Protein AF-A0A3D3BIX0-F1 (afdb_monomer)

Structure (mmCIF, N/CA/C/O backbone):
data_AF-A0A3D3BIX0-F1
#
_entry.id   AF-A0A3D3BIX0-F1
#
loop_
_atom_site.group_PDB
_atom_site.id
_atom_site.type_symbol
_atom_site.label_atom_id
_atom_site.label_alt_id
_atom_site.label_comp_id
_atom_site.label_asym_id
_atom_site.label_entity_id
_atom_site.label_seq_id
_atom_site.pdbx_PDB_ins_code
_atom_site.Cartn_x
_atom_site.Cartn_y
_atom_site.Cartn_z
_atom_site.occupancy
_atom_site.B_iso_or_equiv
_atom_site.auth_seq_id
_atom_site.auth_comp_id
_atom_site.auth_asym_id
_atom_site.auth_atom_id
_atom_site.pdbx_PDB_model_num
ATOM 1 N N . MET A 1 1 ? -3.255 -17.507 -21.873 1.00 41.38 1 MET A N 1
ATOM 2 C CA . MET A 1 1 ? -2.792 -16.387 -21.026 1.00 41.38 1 MET A CA 1
ATOM 3 C C . MET A 1 1 ? -2.673 -16.926 -19.617 1.00 41.38 1 MET A C 1
ATOM 5 O O . MET A 1 1 ? -3.693 -17.277 -19.045 1.00 41.38 1 MET A O 1
ATOM 9 N N . VAL A 1 2 ? -1.454 -17.117 -19.117 1.00 49.09 2 VAL A N 1
ATOM 10 C CA . VAL A 1 2 ? -1.229 -17.596 -17.747 1.00 49.09 2 VAL A CA 1
ATOM 11 C C . VAL A 1 2 ? -1.306 -16.366 -16.846 1.00 49.09 2 VAL A C 1
ATOM 13 O O . VAL A 1 2 ? -0.427 -15.509 -16.917 1.00 49.09 2 VAL A O 1
ATOM 16 N N . SER A 1 3 ? -2.389 -16.222 -16.081 1.00 54.62 3 SER A N 1
ATOM 17 C CA . SER A 1 3 ? -2.413 -15.243 -14.991 1.00 54.62 3 SER A CA 1
ATOM 18 C C . SER A 1 3 ? -1.396 -15.691 -13.935 1.00 54.62 3 SER A C 1
ATOM 20 O O . SER A 1 3 ? -1.363 -16.879 -13.623 1.00 54.62 3 SER A O 1
ATOM 22 N N . PRO A 1 4 ? -0.556 -14.793 -13.398 1.00 61.28 4 PRO A N 1
ATOM 23 C CA . PRO A 1 4 ? 0.345 -15.119 -12.298 1.00 61.28 4 PRO A CA 1
ATOM 24 C C . PRO A 1 4 ? -0.447 -15.688 -11.117 1.00 61.28 4 PRO A C 1
ATOM 26 O O . PRO A 1 4 ? -1.453 -15.098 -10.720 1.00 61.28 4 PRO A O 1
ATOM 29 N N . ASP A 1 5 ? -0.003 -16.826 -10.583 1.00 69.62 5 ASP A N 1
ATOM 30 C CA . ASP A 1 5 ? -0.718 -17.539 -9.527 1.00 69.62 5 ASP A CA 1
ATOM 31 C C . ASP A 1 5 ? -0.659 -16.749 -8.207 1.00 69.62 5 ASP A C 1
ATOM 33 O O . ASP A 1 5 ? 0.439 -16.527 -7.678 1.00 69.62 5 ASP A O 1
ATOM 37 N N . PRO A 1 6 ? -1.800 -16.315 -7.637 1.00 65.81 6 PRO A N 1
ATOM 38 C CA . PRO A 1 6 ? -1.822 -15.614 -6.355 1.00 65.81 6 PRO A CA 1
ATOM 39 C C . PRO A 1 6 ? -1.312 -16.490 -5.204 1.00 65.81 6 PRO A C 1
ATOM 41 O O . PRO A 1 6 ? -0.842 -15.964 -4.195 1.00 65.81 6 PRO A O 1
ATOM 44 N N . GLU A 1 7 ? -1.348 -17.817 -5.373 1.00 66.75 7 GLU A N 1
ATOM 45 C CA . GLU A 1 7 ? -0.810 -18.809 -4.434 1.00 66.75 7 GLU A CA 1
ATOM 46 C C . GLU A 1 7 ? 0.710 -18.701 -4.237 1.00 66.75 7 GLU A C 1
ATOM 48 O O . GLU A 1 7 ? 1.238 -19.154 -3.222 1.00 66.75 7 GLU A O 1
ATOM 53 N N . LEU A 1 8 ? 1.426 -18.037 -5.153 1.00 73.50 8 LEU A N 1
ATOM 54 C CA . LEU A 1 8 ? 2.856 -17.754 -5.006 1.00 73.50 8 LEU A CA 1
ATOM 55 C C . LEU A 1 8 ? 3.144 -16.629 -3.998 1.00 73.50 8 LEU A C 1
ATOM 57 O O . LEU A 1 8 ? 4.303 -16.393 -3.642 1.00 73.50 8 LEU A O 1
ATOM 61 N N . LEU A 1 9 ? 2.119 -15.917 -3.512 1.00 78.69 9 LEU A N 1
ATOM 62 C CA . LEU A 1 9 ? 2.301 -14.953 -2.436 1.00 78.69 9 LEU A CA 1
ATOM 63 C C . LEU A 1 9 ? 2.579 -15.656 -1.111 1.00 78.69 9 LEU A C 1
ATOM 65 O O . LEU A 1 9 ? 1.845 -16.528 -0.654 1.00 78.69 9 LEU A O 1
ATOM 69 N N . THR A 1 10 ? 3.601 -15.174 -0.407 1.00 85.94 10 THR A N 1
ATOM 70 C CA . THR A 1 10 ? 3.827 -15.608 0.973 1.00 85.94 10 THR A CA 1
ATOM 71 C C . THR A 1 10 ? 2.629 -15.254 1.857 1.00 85.94 10 THR A C 1
ATOM 73 O O . THR A 1 10 ? 2.006 -14.199 1.706 1.00 85.94 10 THR A O 1
ATOM 76 N N . LEU A 1 11 ? 2.376 -16.068 2.884 1.00 85.88 11 LEU A N 1
ATOM 77 C CA . LEU A 1 11 ? 1.332 -15.799 3.877 1.00 85.88 11 LEU A CA 1
ATOM 78 C C . LEU A 1 11 ? 1.472 -14.408 4.529 1.00 85.88 11 LEU A C 1
ATOM 80 O O . LEU A 1 11 ? 0.476 -13.782 4.886 1.00 85.88 11 LEU A O 1
ATOM 84 N N . ARG A 1 12 ? 2.703 -13.890 4.666 1.00 85.50 12 ARG A N 1
ATOM 85 C CA . ARG A 1 12 ? 2.952 -12.523 5.158 1.00 85.50 12 ARG A CA 1
ATOM 86 C C . ARG A 1 12 ? 2.435 -11.458 4.192 1.00 85.50 12 ARG A C 1
ATOM 88 O O . ARG A 1 12 ? 1.860 -10.479 4.656 1.00 85.50 12 ARG A O 1
ATOM 95 N N . ALA A 1 13 ? 2.621 -11.645 2.886 1.00 87.81 13 ALA A N 1
ATOM 96 C CA . ALA A 1 13 ? 2.120 -10.722 1.871 1.00 87.81 13 ALA A CA 1
ATOM 97 C C . ALA A 1 13 ? 0.587 -10.720 1.832 1.00 87.81 13 ALA A C 1
ATOM 99 O O . ALA A 1 13 ? -0.018 -9.652 1.853 1.00 87.81 13 ALA A O 1
ATOM 100 N N . ILE A 1 14 ? -0.036 -11.901 1.894 1.00 88.38 14 ILE A N 1
ATOM 101 C CA . ILE A 1 14 ? -1.500 -12.031 1.963 1.00 88.38 14 ILE A CA 1
ATOM 102 C C . ILE A 1 14 ? -2.039 -11.325 3.214 1.00 88.38 14 ILE A C 1
ATOM 104 O O . ILE A 1 14 ? -2.953 -10.512 3.128 1.00 88.38 14 ILE A O 1
ATOM 108 N N . ARG A 1 15 ? -1.430 -11.549 4.387 1.00 88.44 15 ARG A N 1
ATOM 109 C CA . ARG A 1 15 ? -1.818 -10.852 5.629 1.00 88.44 15 ARG A CA 1
ATOM 110 C C . ARG A 1 15 ? -1.649 -9.337 5.546 1.00 88.44 15 ARG A C 1
ATOM 112 O O . ARG A 1 15 ? -2.468 -8.620 6.110 1.00 88.44 15 ARG A O 1
ATOM 119 N N . ALA A 1 16 ? -0.610 -8.854 4.868 1.00 89.88 16 ALA A N 1
ATOM 120 C CA . ALA A 1 16 ? -0.415 -7.425 4.657 1.00 89.88 16 ALA A CA 1
ATOM 121 C C . ALA A 1 16 ? -1.519 -6.838 3.765 1.00 89.88 16 ALA A C 1
ATOM 123 O O . ALA A 1 16 ? -2.093 -5.816 4.127 1.00 89.88 16 ALA A O 1
ATOM 124 N N . LEU A 1 17 ? -1.864 -7.508 2.658 1.00 90.31 17 LEU A N 1
ATOM 125 C CA . LEU A 1 17 ? -2.961 -7.110 1.764 1.00 90.31 17 LEU A CA 1
ATOM 126 C C . LEU A 1 17 ? -4.305 -7.070 2.492 1.00 90.31 17 LEU A C 1
ATOM 128 O O . LEU A 1 17 ? -5.020 -6.073 2.431 1.00 90.31 17 LEU A O 1
ATOM 132 N N . MET A 1 18 ? -4.603 -8.108 3.270 1.00 90.62 18 MET A N 1
ATOM 133 C CA . MET A 1 18 ? -5.805 -8.170 4.098 1.00 90.62 18 MET A CA 1
ATOM 134 C C . MET A 1 18 ? -5.810 -7.167 5.257 1.00 90.62 18 MET A C 1
ATOM 136 O O . MET A 1 18 ? -6.798 -7.104 5.974 1.00 90.62 18 MET A O 1
ATOM 140 N N . ALA A 1 19 ? -4.738 -6.424 5.525 1.00 90.88 19 ALA A N 1
ATOM 141 C CA . ALA A 1 19 ? -4.682 -5.414 6.586 1.00 90.88 19 ALA A CA 1
ATOM 142 C C . ALA A 1 19 ? -4.424 -4.000 6.045 1.00 90.88 19 ALA A C 1
ATOM 144 O O . ALA A 1 19 ? -4.224 -3.080 6.842 1.00 90.88 19 ALA A O 1
ATOM 145 N N . ALA A 1 20 ? -4.387 -3.850 4.720 1.00 93.19 20 ALA A N 1
ATOM 146 C CA . ALA A 1 20 ? -4.135 -2.594 4.044 1.00 93.19 20 ALA A CA 1
ATOM 147 C C . ALA A 1 20 ? -5.404 -1.743 3.988 1.00 93.19 20 ALA A C 1
ATOM 149 O O . ALA A 1 20 ? -6.478 -2.242 3.653 1.00 93.19 20 ALA A O 1
ATOM 150 N N . ASP A 1 21 ? -5.240 -0.451 4.249 1.00 93.50 21 ASP A N 1
ATOM 151 C CA . ASP A 1 21 ? -6.252 0.558 3.949 1.00 93.50 21 ASP A CA 1
ATOM 152 C C . ASP A 1 21 ? -6.119 1.017 2.491 1.00 93.50 21 ASP A C 1
ATOM 154 O O . ASP A 1 21 ? -7.106 1.383 1.860 1.00 93.50 21 ASP A O 1
ATOM 158 N N . VAL A 1 22 ? -4.891 0.991 1.950 1.00 93.94 22 VAL A N 1
ATOM 159 C CA . VAL A 1 22 ? -4.588 1.364 0.562 1.00 93.94 22 VAL A CA 1
ATOM 160 C C . VAL A 1 22 ? -3.630 0.363 -0.079 1.00 93.94 22 VAL A C 1
ATOM 162 O O . VAL A 1 22 ? -2.574 0.043 0.479 1.00 93.94 22 VAL A O 1
ATOM 165 N N . ILE A 1 23 ? -3.970 -0.084 -1.285 1.00 93.19 23 ILE A N 1
ATOM 166 C CA . ILE A 1 23 ? -3.150 -0.940 -2.139 1.00 93.19 23 ILE A CA 1
ATOM 167 C C . ILE A 1 23 ? -2.668 -0.105 -3.326 1.00 93.19 23 ILE A C 1
ATOM 169 O O . ILE A 1 23 ? -3.444 0.245 -4.216 1.00 93.19 23 ILE A O 1
ATOM 173 N N . LEU A 1 24 ? -1.371 0.207 -3.348 1.00 93.31 24 LEU A N 1
ATOM 174 C CA . LEU A 1 24 ? -0.710 0.775 -4.520 1.00 93.31 24 LEU A CA 1
ATOM 175 C C . LEU A 1 24 ? -0.187 -0.336 -5.427 1.00 93.31 24 LEU A C 1
ATOM 177 O O . LEU A 1 24 ? 0.448 -1.275 -4.950 1.00 93.31 24 LEU A O 1
ATOM 181 N N . PHE A 1 25 ? -0.384 -0.202 -6.736 1.00 91.31 25 PHE A N 1
ATOM 182 C CA . PHE A 1 25 ? 0.066 -1.199 -7.708 1.00 91.31 25 PHE A CA 1
ATOM 183 C C . PHE A 1 25 ? 0.454 -0.576 -9.053 1.00 91.31 25 PHE A C 1
ATOM 185 O 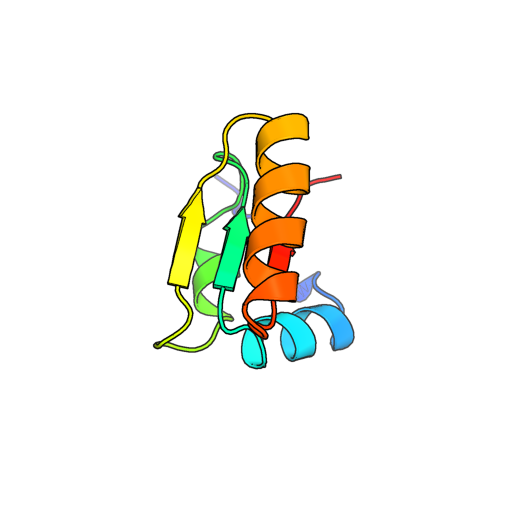O . PHE A 1 25 ? 0.001 0.509 -9.422 1.00 91.31 25 PHE A O 1
ATOM 192 N N . CYS A 1 26 ? 1.302 -1.281 -9.799 1.00 86.44 26 CYS A N 1
ATOM 193 C CA . CYS A 1 26 ? 1.650 -0.936 -11.176 1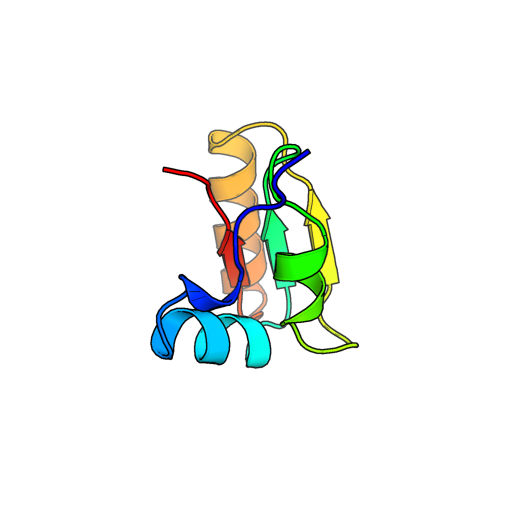.00 86.44 26 CYS A CA 1
ATOM 194 C C . CYS A 1 26 ? 0.652 -1.551 -12.169 1.00 86.44 26 CYS A C 1
ATOM 196 O O . CYS A 1 26 ? 0.046 -2.584 -11.897 1.00 86.44 26 CYS A O 1
ATOM 198 N N . ARG A 1 27 ? 0.541 -0.971 -13.372 1.00 83.69 27 ARG A N 1
ATOM 199 C CA . ARG A 1 27 ? -0.391 -1.422 -14.433 1.00 83.69 27 ARG A CA 1
ATOM 200 C C . ARG A 1 27 ? -0.236 -2.883 -14.881 1.00 83.69 27 ARG A C 1
ATOM 202 O O . ARG A 1 27 ? -1.116 -3.401 -15.552 1.00 83.69 27 ARG A O 1
ATOM 209 N N . ASN A 1 28 ? 0.876 -3.528 -14.550 1.00 83.44 28 ASN A N 1
ATOM 210 C CA . ASN A 1 28 ? 1.158 -4.920 -14.888 1.00 83.44 28 ASN A CA 1
ATOM 211 C C . ASN A 1 28 ? 0.736 -5.922 -13.801 1.00 83.44 28 ASN A C 1
ATOM 213 O O . ASN A 1 28 ? 0.950 -7.118 -13.982 1.00 83.44 28 ASN A O 1
ATOM 217 N N . ILE A 1 29 ? 0.161 -5.462 -12.686 1.00 85.25 29 ILE A N 1
ATOM 218 C CA . ILE A 1 29 ? -0.348 -6.345 -11.637 1.00 85.25 29 ILE A CA 1
ATOM 219 C C . ILE A 1 29 ? -1.738 -6.865 -12.035 1.00 85.25 29 ILE A C 1
ATOM 221 O O . ILE A 1 29 ? -2.632 -6.057 -12.291 1.00 85.25 29 ILE A O 1
ATOM 225 N N . PRO A 1 30 ? -1.946 -8.193 -12.076 1.00 85.25 30 PRO A N 1
ATOM 226 C CA . PRO A 1 30 ? -3.259 -8.768 -12.338 1.00 85.25 30 PRO A CA 1
ATOM 227 C C . PRO A 1 30 ? -4.253 -8.446 -11.224 1.00 85.25 30 PRO A C 1
ATOM 229 O O . PRO A 1 30 ? -3.915 -8.468 -10.040 1.00 85.25 30 PRO A O 1
ATOM 232 N N . GLU A 1 31 ? -5.513 -8.258 -11.603 1.00 83.12 31 GLU A N 1
ATOM 233 C CA . GLU A 1 31 ? -6.602 -7.931 -10.678 1.00 83.12 31 GLU A CA 1
ATOM 234 C C . GLU A 1 31 ? -6.817 -9.001 -9.593 1.00 83.12 31 GLU A C 1
ATOM 236 O O . GLU A 1 31 ? -7.163 -8.669 -8.464 1.00 83.12 31 GLU A O 1
ATOM 241 N N . ALA A 1 32 ? -6.501 -10.270 -9.879 1.00 84.62 32 ALA A N 1
ATOM 242 C CA . ALA A 1 32 ? -6.580 -11.369 -8.911 1.00 84.62 32 ALA A CA 1
ATOM 243 C C . ALA A 1 32 ? -5.735 -11.140 -7.637 1.00 84.62 32 ALA A C 1
ATOM 245 O O . ALA A 1 32 ? -6.058 -11.657 -6.570 1.00 84.62 32 ALA A O 1
ATOM 246 N N . PHE A 1 33 ? -4.665 -10.341 -7.715 1.00 85.25 33 PHE A N 1
ATOM 247 C CA . PHE A 1 33 ? -3.884 -9.950 -6.535 1.00 85.25 33 PHE A CA 1
ATOM 248 C C . PHE A 1 33 ? -4.569 -8.837 -5.736 1.00 85.25 33 PHE A C 1
ATOM 250 O O . PHE A 1 33 ? -4.435 -8.781 -4.515 1.00 85.25 33 PHE A O 1
ATOM 257 N N . LEU A 1 34 ? -5.320 -7.965 -6.411 1.00 85.19 34 LEU A N 1
ATOM 258 C CA . LEU A 1 34 ? -6.077 -6.875 -5.794 1.00 85.19 34 LEU A CA 1
ATOM 259 C C . LEU A 1 34 ? -7.287 -7.413 -5.026 1.00 85.19 34 LEU A C 1
ATOM 261 O O . LEU A 1 34 ? -7.596 -6.918 -3.944 1.00 85.19 34 LEU A O 1
ATOM 265 N N . THR A 1 35 ? -7.907 -8.488 -5.520 1.00 85.12 35 THR A N 1
ATOM 266 C CA . THR A 1 35 ? -9.034 -9.160 -4.853 1.00 85.12 35 THR A CA 1
ATOM 267 C C . THR A 1 35 ? -8.664 -9.846 -3.534 1.00 85.12 35 THR A C 1
ATOM 269 O O . THR A 1 35 ? -9.556 -10.200 -2.771 1.00 85.12 35 THR A O 1
ATOM 272 N N . LEU A 1 36 ? -7.368 -10.026 -3.241 1.00 84.62 36 LEU A N 1
ATOM 273 C CA . LEU A 1 36 ? -6.890 -10.528 -1.942 1.00 84.62 36 LEU A CA 1
ATOM 274 C C . LEU A 1 36 ? -6.897 -9.454 -0.844 1.00 84.62 36 LEU A C 1
ATOM 276 O O . LEU A 1 36 ? -6.737 -9.767 0.338 1.00 84.62 36 LEU A O 1
ATOM 280 N N . GLY A 1 37 ? -7.024 -8.185 -1.233 1.00 84.25 37 GLY A N 1
ATOM 281 C CA . GLY A 1 37 ? -7.215 -7.078 -0.312 1.00 84.25 37 GLY A CA 1
ATOM 282 C C . GLY A 1 37 ? -8.577 -7.119 0.374 1.00 84.25 37 GLY A C 1
ATOM 283 O O . GLY A 1 37 ? -9.471 -7.882 0.009 1.00 84.25 37 GLY A O 1
ATOM 284 N N . ARG A 1 38 ? -8.765 -6.252 1.373 1.00 82.94 38 ARG A N 1
ATOM 285 C CA . ARG A 1 38 ? -10.108 -6.021 1.919 1.00 82.94 38 ARG A CA 1
ATOM 286 C C . ARG A 1 38 ? -11.009 -5.377 0.871 1.00 82.94 38 ARG A C 1
ATOM 288 O O . ARG A 1 38 ? -10.536 -4.618 0.029 1.00 82.94 38 ARG A O 1
ATOM 295 N N . ARG A 1 39 ? -12.319 -5.607 0.978 1.00 81.69 39 ARG A N 1
ATOM 296 C CA . ARG A 1 39 ? -13.318 -4.989 0.093 1.00 81.69 39 ARG A CA 1
ATOM 297 C C . ARG A 1 39 ? -13.295 -3.458 0.176 1.00 81.69 39 ARG A C 1
ATOM 299 O O . ARG A 1 39 ? -13.563 -2.795 -0.817 1.00 81.69 39 ARG A O 1
ATOM 306 N N . GLU A 1 40 ? -12.982 -2.916 1.348 1.00 85.06 40 GLU A N 1
ATOM 307 C CA . GLU A 1 40 ? -12.857 -1.480 1.605 1.00 85.06 40 GL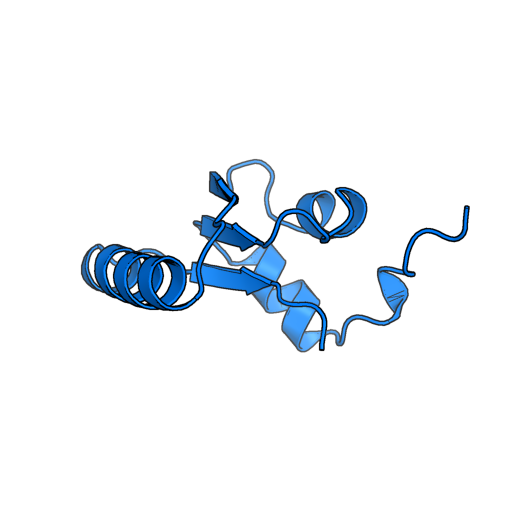U A CA 1
ATOM 308 C C . GLU A 1 40 ? -11.469 -0.889 1.307 1.00 85.06 40 GLU A C 1
ATOM 310 O O . GLU A 1 40 ? -11.290 0.318 1.459 1.00 85.06 40 GLU A O 1
ATOM 315 N N . ALA A 1 41 ? -10.485 -1.702 0.903 1.00 91.50 41 ALA A N 1
ATOM 316 C CA . ALA A 1 41 ? -9.152 -1.193 0.606 1.00 91.50 41 ALA A CA 1
ATOM 317 C C . ALA A 1 41 ? -9.184 -0.304 -0.647 1.00 91.50 41 ALA A C 1
ATOM 319 O O . ALA A 1 41 ? -9.642 -0.713 -1.715 1.00 91.50 41 ALA A O 1
ATOM 320 N N . GLU A 1 42 ? -8.657 0.910 -0.522 1.00 91.94 42 GLU A N 1
ATOM 321 C CA . GLU A 1 42 ? -8.538 1.851 -1.631 1.00 91.94 42 GLU A CA 1
ATOM 322 C C . GLU A 1 42 ? -7.462 1.357 -2.606 1.00 91.94 42 GLU A C 1
ATOM 324 O O . GLU A 1 42 ? -6.332 1.068 -2.212 1.00 91.94 42 GLU A O 1
ATOM 329 N N . GLN A 1 43 ? -7.795 1.245 -3.889 1.00 91.12 43 GLN A N 1
ATOM 330 C CA . GLN A 1 43 ? -6.876 0.755 -4.914 1.00 91.12 43 GLN A CA 1
ATOM 331 C C . GLN A 1 43 ? -6.356 1.924 -5.751 1.00 91.12 43 GLN A C 1
ATOM 333 O O . GLN A 1 43 ? -7.131 2.645 -6.375 1.00 91.12 43 GLN A O 1
ATOM 338 N N . MET A 1 44 ? -5.035 2.106 -5.782 1.00 91.31 44 MET A N 1
ATOM 339 C CA . MET A 1 44 ? -4.392 3.214 -6.488 1.00 91.31 44 MET A CA 1
ATOM 340 C C . MET A 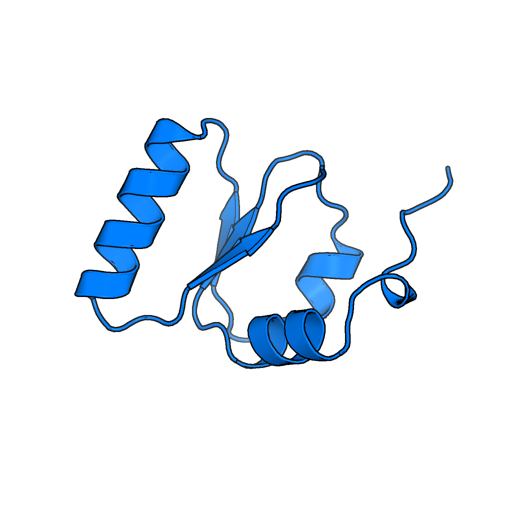1 44 ? -3.341 2.705 -7.475 1.00 91.31 44 MET A C 1
ATOM 342 O O . MET A 1 44 ? -2.274 2.220 -7.091 1.00 91.31 44 MET A O 1
ATOM 346 N N . ALA A 1 45 ? -3.621 2.873 -8.766 1.00 91.12 45 ALA A N 1
ATOM 347 C CA . ALA A 1 45 ? -2.651 2.593 -9.814 1.00 91.12 45 ALA A CA 1
ATOM 348 C C . ALA A 1 45 ? -1.608 3.718 -9.892 1.00 91.12 45 ALA A C 1
ATOM 350 O O . ALA A 1 45 ? -1.951 4.897 -9.990 1.00 91.12 45 ALA A O 1
ATOM 351 N N . VAL A 1 46 ? -0.328 3.353 -9.899 1.00 90.19 46 VAL A N 1
ATOM 352 C CA . VAL A 1 46 ? 0.792 4.284 -10.084 1.00 90.19 46 VAL A CA 1
ATOM 353 C C . VAL A 1 46 ? 1.594 3.934 -11.328 1.00 90.19 46 VAL A C 1
ATOM 355 O O . VAL A 1 46 ? 1.758 2.771 -11.696 1.00 90.19 46 VAL A O 1
ATOM 358 N N . THR A 1 47 ? 2.079 4.971 -12.006 1.00 84.88 47 THR A N 1
ATOM 359 C CA . THR A 1 47 ? 2.821 4.839 -13.267 1.00 84.88 47 THR A CA 1
ATOM 360 C C . THR A 1 47 ? 4.324 4.998 -13.096 1.00 84.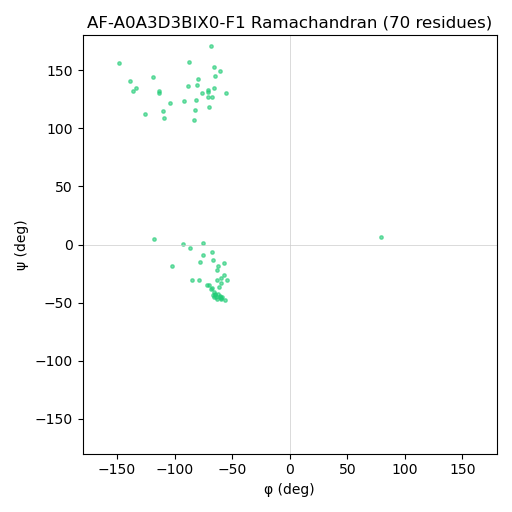88 47 THR A C 1
ATOM 362 O O . THR A 1 47 ? 5.069 4.596 -13.981 1.00 84.88 47 THR A O 1
ATOM 365 N N . ASP A 1 48 ? 4.759 5.589 -11.985 1.00 87.94 48 ASP A N 1
ATOM 366 C CA . ASP A 1 48 ? 6.142 5.977 -11.737 1.00 87.94 48 ASP A CA 1
ATOM 367 C C . ASP A 1 48 ? 6.548 5.659 -10.289 1.00 87.94 48 ASP A C 1
ATOM 369 O O . ASP A 1 48 ? 5.762 5.842 -9.353 1.00 87.94 48 ASP A O 1
ATOM 373 N N . GLN A 1 49 ? 7.782 5.180 -10.098 1.00 85.75 49 GLN A N 1
ATOM 374 C CA . GLN A 1 49 ? 8.281 4.777 -8.780 1.00 85.75 49 GLN A CA 1
ATOM 375 C C . GLN A 1 49 ? 8.517 5.957 -7.831 1.00 85.75 49 GLN A C 1
ATOM 377 O O . GLN A 1 49 ? 8.285 5.818 -6.629 1.00 85.75 49 GLN A O 1
ATOM 382 N N . ALA A 1 50 ? 8.952 7.115 -8.332 1.00 88.69 50 ALA A N 1
ATOM 383 C CA . ALA A 1 50 ? 9.135 8.304 -7.507 1.00 88.69 50 ALA A CA 1
ATOM 384 C C . ALA A 1 50 ? 7.781 8.838 -7.024 1.00 88.69 50 ALA A C 1
ATOM 386 O O . ALA A 1 50 ? 7.651 9.232 -5.862 1.00 88.69 50 ALA A O 1
ATOM 387 N N . VAL A 1 51 ? 6.755 8.785 -7.880 1.00 89.50 51 VAL A N 1
ATOM 388 C CA . VAL A 1 51 ? 5.373 9.090 -7.481 1.00 89.50 51 VAL A CA 1
ATOM 389 C C . VAL A 1 51 ? 4.887 8.086 -6.437 1.00 89.50 51 VAL A C 1
ATOM 391 O O . VAL A 1 51 ? 4.397 8.500 -5.390 1.00 89.50 51 VAL A O 1
ATOM 394 N N . ALA A 1 52 ? 5.095 6.784 -6.657 1.00 89.75 52 ALA A N 1
ATOM 395 C CA . ALA A 1 52 ? 4.714 5.745 -5.701 1.00 89.75 52 ALA A CA 1
ATOM 396 C C . ALA A 1 52 ? 5.341 5.976 -4.316 1.00 89.75 52 ALA A C 1
ATOM 398 O O . ALA A 1 52 ? 4.634 5.956 -3.310 1.00 89.75 52 ALA A O 1
ATOM 399 N N . ALA A 1 53 ? 6.645 6.262 -4.259 1.00 90.19 53 ALA A N 1
ATOM 400 C CA . ALA A 1 53 ? 7.355 6.519 -3.008 1.00 90.19 53 ALA A CA 1
ATOM 401 C C . ALA A 1 53 ? 6.781 7.727 -2.248 1.00 90.19 53 ALA A C 1
ATOM 403 O O . ALA A 1 53 ? 6.552 7.647 -1.040 1.00 90.19 53 ALA A O 1
ATOM 404 N N . ARG A 1 54 ? 6.489 8.828 -2.954 1.00 92.62 54 ARG A N 1
ATOM 405 C CA . ARG A 1 54 ? 5.876 10.026 -2.357 1.00 92.62 54 ARG A CA 1
ATOM 406 C C . ARG A 1 54 ? 4.466 9.749 -1.840 1.00 92.62 54 ARG A C 1
ATOM 408 O O . ARG A 1 54 ? 4.136 10.173 -0.735 1.00 92.62 54 ARG A O 1
ATOM 415 N N . THR A 1 55 ? 3.654 9.020 -2.602 1.00 92.69 55 THR A N 1
ATOM 416 C CA . THR A 1 55 ? 2.284 8.664 -2.209 1.00 92.69 55 THR A CA 1
ATOM 417 C C . THR A 1 55 ? 2.271 7.755 -0.985 1.00 92.69 55 THR A C 1
ATOM 419 O O . THR A 1 55 ? 1.505 7.995 -0.055 1.00 92.69 55 THR A O 1
ATOM 422 N N . VAL A 1 56 ? 3.154 6.752 -0.936 1.00 92.25 56 VAL A N 1
ATOM 423 C CA . VAL A 1 56 ? 3.297 5.869 0.233 1.00 92.25 56 VAL A CA 1
ATOM 424 C C . VAL A 1 56 ? 3.645 6.676 1.482 1.00 92.25 56 VAL A C 1
ATOM 426 O O . VAL A 1 56 ? 3.037 6.465 2.530 1.00 92.25 56 VAL A O 1
ATOM 429 N N . GLU A 1 57 ? 4.586 7.615 1.378 1.00 93.38 57 GLU A N 1
ATOM 430 C CA . GLU A 1 57 ? 4.967 8.476 2.501 1.00 93.38 57 GLU A CA 1
ATOM 431 C C . GLU A 1 57 ? 3.807 9.376 2.952 1.00 93.38 57 GLU A C 1
ATOM 433 O O . GLU A 1 57 ? 3.515 9.461 4.144 1.00 93.38 57 GLU A O 1
ATOM 438 N N . ALA A 1 58 ? 3.090 9.999 2.014 1.00 94.00 58 ALA A N 1
ATOM 439 C CA . ALA A 1 58 ? 1.940 10.845 2.328 1.00 94.00 58 ALA A CA 1
ATOM 440 C C . ALA A 1 58 ? 0.825 10.067 3.051 1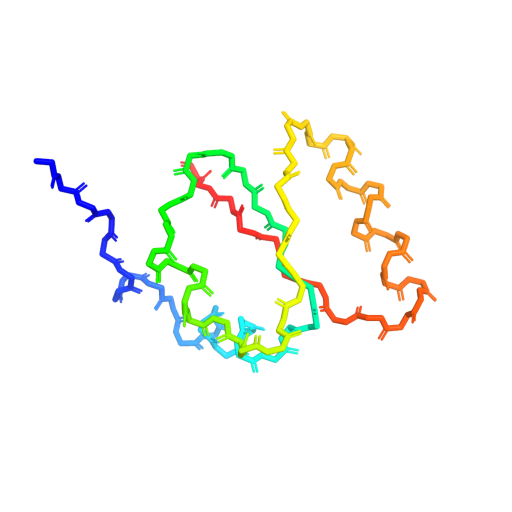.00 94.00 58 ALA A C 1
ATOM 442 O O . ALA A 1 58 ? 0.301 10.520 4.069 1.00 94.00 58 ALA A O 1
ATOM 443 N N . LEU A 1 59 ? 0.497 8.870 2.566 1.00 93.75 59 LEU A N 1
ATOM 444 C CA . LEU A 1 59 ? -0.525 8.011 3.163 1.00 93.75 59 LEU A CA 1
ATOM 445 C C . LEU A 1 59 ? -0.105 7.481 4.540 1.00 93.75 59 LEU A C 1
ATOM 447 O O . LEU A 1 59 ? -0.929 7.429 5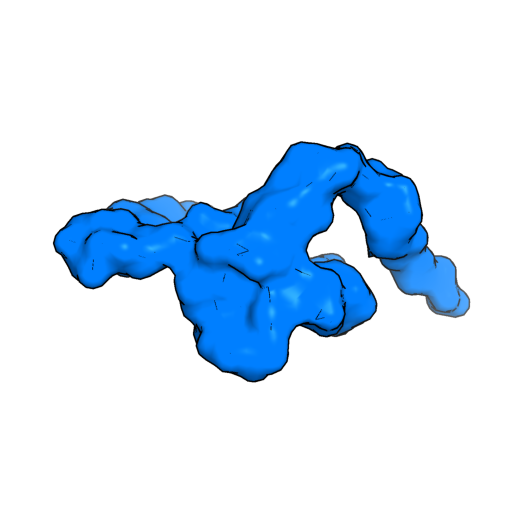.453 1.00 93.75 59 LEU A O 1
ATOM 451 N N . ARG A 1 60 ? 1.179 7.155 4.726 1.00 93.12 60 ARG A N 1
ATOM 452 C CA . ARG A 1 60 ? 1.717 6.787 6.043 1.00 93.12 60 ARG A CA 1
ATOM 453 C C . ARG A 1 60 ? 1.599 7.927 7.044 1.00 93.12 60 ARG A C 1
ATOM 455 O O . ARG A 1 60 ? 1.193 7.686 8.177 1.00 93.12 60 ARG A O 1
ATOM 462 N N . ARG A 1 61 ? 1.897 9.162 6.632 1.00 94.75 61 ARG A N 1
ATOM 463 C CA . ARG A 1 61 ? 1.707 10.352 7.480 1.00 94.75 61 ARG A CA 1
ATOM 464 C C . ARG A 1 61 ? 0.244 10.590 7.840 1.00 94.75 61 ARG A C 1
ATOM 466 O O . ARG A 1 61 ? -0.030 11.067 8.933 1.00 94.75 61 ARG A O 1
ATOM 473 N N . ALA A 1 62 ? -0.681 10.211 6.963 1.00 94.44 62 ALA A N 1
ATOM 474 C CA . ALA A 1 62 ? -2.115 10.218 7.245 1.00 94.44 62 ALA A CA 1
ATOM 475 C C . ALA A 1 62 ? -2.575 9.053 8.152 1.00 94.44 62 ALA A C 1
ATOM 477 O O . ALA A 1 62 ? -3.766 8.927 8.421 1.00 94.44 62 ALA A O 1
ATOM 478 N N . GLY A 1 63 ? -1.661 8.186 8.609 1.00 93.88 63 GLY A N 1
ATOM 479 C CA . GLY A 1 63 ? -1.963 7.046 9.477 1.00 93.88 63 GLY A CA 1
ATOM 480 C C . GLY A 1 63 ? -2.542 5.827 8.753 1.00 93.88 63 GLY A C 1
ATOM 481 O O . GLY A 1 63 ? -2.914 4.859 9.414 1.00 93.88 63 GLY A O 1
ATOM 482 N N . LYS A 1 64 ? -2.604 5.843 7.415 1.00 94.00 64 LYS A N 1
ATOM 483 C CA . LYS A 1 64 ? -3.117 4.725 6.616 1.00 94.00 64 LYS A CA 1
ATOM 484 C C . LYS A 1 64 ? -2.064 3.625 6.469 1.00 94.00 64 LYS A C 1
ATOM 486 O O . LYS A 1 64 ? -0.873 3.885 6.271 1.00 94.00 64 LYS A O 1
ATOM 491 N N . ARG A 1 65 ? -2.507 2.369 6.505 1.00 93.00 65 ARG A N 1
ATOM 492 C CA . ARG A 1 65 ? -1.692 1.188 6.203 1.00 93.00 65 ARG A CA 1
ATOM 493 C C . ARG A 1 65 ? -1.630 0.982 4.701 1.00 93.00 65 ARG A C 1
ATOM 495 O O . ARG A 1 65 ? -2.635 0.692 4.058 1.00 93.00 65 ARG A O 1
ATOM 502 N N . VAL A 1 66 ? -0.427 1.108 4.155 1.00 92.88 66 VAL A N 1
ATOM 503 C CA . VAL A 1 66 ? -0.194 1.071 2.711 1.00 92.88 66 VAL A CA 1
ATOM 504 C C . VAL A 1 66 ? 0.603 -0.165 2.333 1.00 92.88 66 VAL A C 1
ATOM 506 O O . VAL A 1 66 ? 1.669 -0.415 2.903 1.00 92.88 66 VAL A O 1
ATOM 509 N N . VAL A 1 67 ? 0.118 -0.898 1.334 1.00 92.75 67 VAL A N 1
ATOM 510 C CA . VAL A 1 67 ? 0.837 -2.004 0.694 1.00 92.75 67 VAL A CA 1
ATOM 511 C C . VAL A 1 67 ? 1.150 -1.618 -0.744 1.00 92.75 67 VAL A C 1
ATOM 513 O O . VAL A 1 67 ? 0.280 -1.138 -1.461 1.00 92.75 67 VAL A O 1
ATOM 516 N N . TYR A 1 68 ? 2.399 -1.825 -1.161 1.00 90.81 68 TYR A N 1
ATOM 517 C CA . TYR A 1 68 ? 2.835 -1.595 -2.535 1.00 90.81 68 TYR A CA 1
ATOM 518 C C . TYR A 1 68 ? 3.130 -2.930 -3.217 1.00 90.81 68 TYR A C 1
ATOM 520 O O . TYR A 1 68 ? 4.049 -3.646 -2.813 1.00 90.81 68 TYR A O 1
ATOM 528 N N . LEU A 1 69 ? 2.343 -3.258 -4.240 1.00 88.25 69 LEU A N 1
ATOM 529 C CA . LEU A 1 69 ? 2.540 -4.425 -5.086 1.00 88.25 69 LEU A CA 1
ATOM 530 C C . LEU A 1 69 ? 3.397 -4.055 -6.294 1.00 88.25 69 LEU A C 1
ATOM 532 O O . LEU A 1 69 ? 3.058 -3.179 -7.091 1.00 88.25 69 LEU A O 1
ATOM 536 N N . ARG A 1 70 ? 4.504 -4.777 -6.441 1.00 82.75 70 ARG A N 1
ATOM 537 C CA . ARG A 1 70 ? 5.443 -4.655 -7.550 1.00 82.75 70 ARG A CA 1
ATOM 538 C C . ARG A 1 70 ? 5.781 -6.054 -8.048 1.00 82.75 70 ARG A C 1
ATOM 540 O O . ARG A 1 70 ? 6.093 -6.921 -7.238 1.00 82.75 70 ARG A O 1
ATOM 547 N N . THR A 1 71 ? 5.771 -6.245 -9.365 1.00 73.62 71 THR A N 1
ATOM 548 C CA . THR A 1 71 ? 6.452 -7.400 -9.958 1.00 73.62 71 THR A CA 1
ATOM 549 C C . THR A 1 71 ? 7.956 -7.183 -9.851 1.00 73.62 71 THR A C 1
ATOM 551 O O . THR A 1 71 ? 8.437 -6.084 -10.142 1.00 73.62 71 THR A O 1
ATOM 554 N N . ASN A 1 72 ? 8.668 -8.198 -9.368 1.00 60.72 72 ASN A N 1
ATOM 555 C CA . ASN A 1 72 ? 10.126 -8.228 -9.446 1.00 60.72 72 ASN A CA 1
ATOM 556 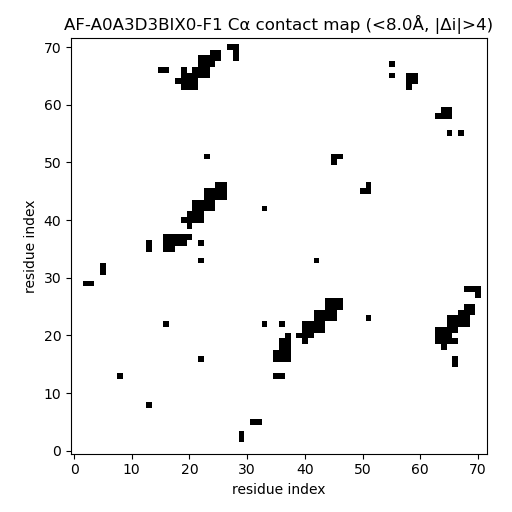C C . ASN A 1 72 ? 10.571 -8.366 -10.905 1.00 60.72 72 ASN A C 1
ATOM 558 O O . ASN A 1 72 ? 9.788 -8.966 -11.681 1.00 60.72 72 ASN A O 1
#

Foldseek 3Di:
DDQPDLVPDDPVLLVLQQQFLEEEEEPPHDCVNNVSHDPNRHYHYDHDPVVVVVVVVVCVVVVGRYDYDDDD

Nearest PDB structures (foldseek):
  6p7d-assembly1_A  TM=9.358E-01  e=2.841E-04  Salmonella enterica subsp. enterica serovar Typhimurium
  1pjs-assembly1_A  TM=9.197E-01  e=3.760E-04  Salmonella enterica subsp. enterica serovar Typhimurium
  6ulu-assembly1_A  TM=9.311E-01  e=5.725E-04  Salmonella enterica subsp. enterica serovar Typhimurium
  6p5z-assembly1_B  TM=9.249E-01  e=1.638E-03  Salmonella enterica subsp. enterica serovar Typhimurium
  6p5z-assembly1_A  TM=8.199E-01  e=3.541E-03  Salmonella enterica subsp. enterica serovar Typhimurium

Secondary structure (DSSP, 8-state):
--PPPGGGS-HHHHHHHTT-SEEEEETTS-HHHHTTS-TT-EEEEES-HHHHHHHHHHHHHTT--EEEE---

Mean predicted aligned error: 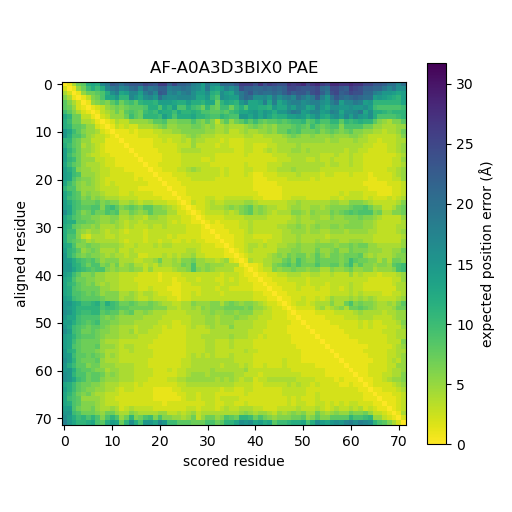5.24 Å

Solvent-accessible surface area (backbone atoms only — not comparable to full-atom values): 4360 Å² total; per-residue (Å²): 134,85,74,82,64,66,82,76,53,51,72,66,56,50,53,44,35,54,62,21,49,28,40,37,33,41,89,85,62,61,64,75,61,59,69,55,30,40,92,83,32,44,77,43,81,40,94,46,70,72,58,44,54,51,50,50,51,54,40,45,74,71,71,45,42,72,39,78,53,73,86,130

pLDDT: mean 85.23, std 10.83, range [41.38, 94.75]

Sequence (72 aa):
MVSPDPELLTLRAIRALMAADVILFCRNIPEAFLTLGRREAEQMAVTDQAVAARTVEALRRAGKRVVYLRTN

Radius of gyration: 11.94 Å; Cα contacts (8 Å, |Δi|>4): 90; chains: 1; bounding box: 23×30×30 Å